Protein AF-A0A5C6MJT1-F1 (afdb_monomer_lite)

Structure (mmCIF, N/CA/C/O backbone):
data_AF-A0A5C6MJT1-F1
#
_entry.id   AF-A0A5C6MJT1-F1
#
loop_
_atom_site.group_PDB
_atom_site.id
_atom_site.type_symbol
_atom_site.label_atom_id
_atom_site.label_alt_id
_atom_site.label_comp_id
_atom_site.label_asym_id
_atom_site.label_entity_id
_atom_site.label_seq_id
_atom_site.pdbx_PDB_ins_code
_atom_site.Cartn_x
_atom_site.Cartn_y
_atom_site.Cartn_z
_atom_site.occupancy
_atom_site.B_iso_or_equiv
_atom_site.auth_seq_id
_atom_site.auth_comp_id
_atom_site.auth_asym_id
_atom_site.auth_atom_id
_atom_site.pdbx_PDB_model_num
ATOM 1 N N . MET A 1 1 ? 55.939 5.645 -6.824 1.00 55.03 1 MET A N 1
ATOM 2 C CA . MET A 1 1 ? 54.557 5.944 -7.265 1.00 55.03 1 MET A CA 1
ATOM 3 C C . MET A 1 1 ? 54.366 5.327 -8.647 1.00 55.03 1 MET A C 1
ATOM 5 O O . MET A 1 1 ? 55.259 5.506 -9.461 1.00 55.03 1 MET A O 1
ATOM 9 N N . ALA A 1 2 ? 53.232 4.645 -8.866 1.00 57.94 2 ALA A N 1
ATOM 10 C CA . ALA A 1 2 ? 52.737 4.011 -10.106 1.00 57.94 2 ALA A CA 1
ATOM 11 C C . ALA A 1 2 ? 53.054 2.513 -10.350 1.00 57.94 2 ALA A C 1
ATOM 13 O O . ALA A 1 2 ? 53.905 2.163 -11.156 1.00 57.94 2 ALA A O 1
ATOM 14 N N . GLU A 1 3 ? 52.246 1.626 -9.754 1.00 50.69 3 GLU A N 1
ATOM 15 C CA . GLU A 1 3 ? 51.946 0.304 -10.341 1.00 50.69 3 GLU A CA 1
ATOM 16 C C . GLU A 1 3 ? 50.439 -0.007 -10.237 1.00 50.69 3 GLU A C 1
ATOM 18 O O . GLU A 1 3 ? 50.005 -1.056 -9.778 1.00 50.69 3 GLU A O 1
ATOM 23 N N . ALA A 1 4 ? 49.601 0.946 -10.647 1.00 53.66 4 ALA A N 1
ATOM 24 C CA . ALA A 1 4 ? 48.167 0.729 -10.818 1.00 53.66 4 ALA A CA 1
ATOM 25 C C . ALA A 1 4 ? 47.883 0.626 -12.321 1.00 53.66 4 ALA A C 1
ATOM 27 O O . ALA A 1 4 ? 47.655 1.631 -12.987 1.00 53.66 4 ALA A O 1
ATOM 28 N N . GLY A 1 5 ? 47.978 -0.584 -12.882 1.00 56.56 5 GLY A N 1
ATOM 29 C CA . GLY A 1 5 ? 47.718 -0.766 -14.314 1.00 56.56 5 GLY A CA 1
ATOM 30 C C . GLY A 1 5 ? 47.995 -2.137 -14.927 1.00 56.56 5 GLY A C 1
ATOM 31 O O . GLY A 1 5 ? 47.636 -2.343 -16.087 1.00 56.56 5 GLY A O 1
ATOM 32 N N . ARG A 1 6 ? 48.580 -3.108 -14.208 1.00 59.00 6 ARG A N 1
ATOM 33 C CA . ARG A 1 6 ? 48.686 -4.469 -14.757 1.00 59.00 6 ARG A CA 1
ATOM 34 C C . ARG A 1 6 ? 47.297 -5.097 -14.822 1.00 59.00 6 ARG A C 1
ATOM 36 O O . ARG A 1 6 ? 46.706 -5.448 -13.805 1.00 59.00 6 ARG A O 1
ATOM 43 N N . ARG A 1 7 ? 46.774 -5.241 -16.039 1.00 59.97 7 ARG A N 1
ATOM 44 C CA . ARG A 1 7 ? 45.566 -6.023 -16.307 1.00 59.97 7 ARG A CA 1
ATOM 45 C C . ARG A 1 7 ? 45.881 -7.482 -15.998 1.00 59.97 7 ARG A C 1
ATOM 47 O O . ARG A 1 7 ? 46.544 -8.150 -16.787 1.00 59.97 7 ARG A O 1
ATOM 54 N N . VAL A 1 8 ? 45.432 -7.952 -14.838 1.00 67.00 8 VAL A N 1
ATOM 55 C CA . VAL A 1 8 ? 45.439 -9.376 -14.501 1.00 67.00 8 VAL A CA 1
ATOM 56 C C . VAL A 1 8 ? 44.626 -10.087 -15.578 1.00 67.00 8 VAL A C 1
ATOM 58 O O . VAL A 1 8 ? 43.450 -9.776 -15.771 1.00 67.00 8 VAL A O 1
ATOM 61 N N . GLN A 1 9 ? 45.264 -10.987 -16.325 1.00 67.31 9 GLN A N 1
ATOM 62 C CA . GLN A 1 9 ? 44.546 -11.831 -17.271 1.00 67.31 9 GLN A CA 1
ATOM 63 C C . GLN A 1 9 ? 43.786 -12.885 -16.459 1.00 67.31 9 GLN A C 1
ATOM 65 O O . GLN A 1 9 ? 44.423 -13.661 -15.744 1.00 67.31 9 GLN A O 1
ATOM 70 N N . PRO A 1 10 ? 42.445 -12.905 -16.502 1.00 69.75 10 PRO A N 1
ATOM 71 C CA . PRO A 1 10 ? 41.689 -13.920 -15.791 1.00 69.75 10 PRO A CA 1
ATOM 72 C C . PRO A 1 10 ? 41.964 -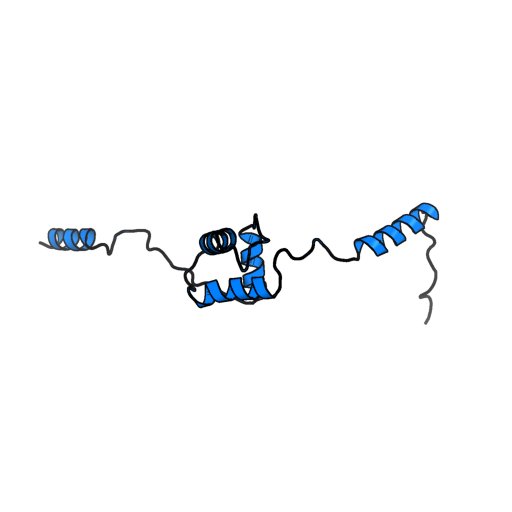15.291 -16.425 1.00 69.75 10 PRO A C 1
ATOM 74 O O . PRO A 1 10 ? 42.052 -15.395 -17.648 1.00 69.75 10 PRO A O 1
ATOM 77 N N . ASN A 1 11 ? 42.060 -16.346 -15.608 1.00 81.00 11 ASN A N 1
ATOM 78 C CA . ASN A 1 11 ? 42.116 -17.736 -16.080 1.00 81.00 11 ASN A CA 1
ATOM 79 C C . ASN A 1 11 ? 40.727 -18.186 -16.570 1.00 81.00 11 ASN A C 1
ATOM 81 O O . ASN A 1 11 ? 40.065 -19.031 -15.972 1.00 81.00 11 ASN A O 1
ATOM 85 N N . VAL A 1 12 ? 40.226 -17.494 -17.590 1.00 79.81 12 VAL A N 1
ATOM 86 C CA . VAL A 1 12 ? 38.865 -17.600 -18.100 1.00 79.81 12 VAL A CA 1
ATOM 87 C C . VAL A 1 12 ? 38.914 -17.380 -19.611 1.00 79.81 12 VAL A C 1
ATOM 89 O O . VAL A 1 12 ? 39.543 -16.438 -20.094 1.00 79.81 12 VAL A O 1
ATOM 92 N N . GLY A 1 13 ? 38.243 -18.245 -20.373 1.00 84.81 13 GLY A N 1
ATOM 93 C CA . GLY A 1 13 ? 38.218 -18.164 -21.834 1.00 84.81 13 GLY A CA 1
ATOM 94 C C . GLY A 1 13 ? 37.619 -16.851 -22.349 1.00 84.81 13 GLY A C 1
ATOM 95 O O . GLY A 1 13 ? 36.690 -16.293 -21.763 1.00 84.81 13 GLY A O 1
ATOM 96 N N . ARG A 1 14 ? 38.118 -16.362 -23.491 1.00 79.31 14 ARG A N 1
ATOM 97 C CA . ARG A 1 14 ? 37.688 -15.090 -24.107 1.00 79.31 14 ARG A CA 1
ATOM 98 C C . ARG A 1 14 ? 36.176 -15.023 -24.369 1.00 79.31 14 ARG A C 1
ATOM 100 O O . ARG A 1 14 ? 35.574 -13.962 -24.220 1.00 79.31 14 ARG A O 1
ATOM 107 N N . THR A 1 15 ? 35.560 -16.147 -24.727 1.00 84.44 15 THR A N 1
ATOM 108 C CA . THR A 1 15 ? 34.107 -16.283 -24.930 1.00 84.44 15 THR A CA 1
ATOM 109 C C . THR A 1 15 ? 33.336 -16.116 -23.623 1.00 84.44 15 THR A C 1
ATOM 111 O O . THR A 1 15 ? 32.372 -15.355 -23.570 1.00 84.44 15 THR A O 1
ATOM 114 N N . THR A 1 16 ? 33.811 -16.737 -22.545 1.00 85.38 16 THR A N 1
ATOM 115 C CA . THR A 1 16 ? 33.250 -16.607 -21.196 1.00 85.38 16 THR A CA 1
ATOM 116 C C . THR A 1 16 ? 33.373 -15.177 -20.677 1.00 85.38 16 THR A C 1
ATOM 118 O O . THR A 1 16 ? 32.399 -14.624 -20.174 1.00 85.38 16 THR A O 1
ATOM 121 N N . VAL A 1 17 ? 34.524 -14.526 -20.879 1.00 85.12 17 VAL A N 1
ATOM 122 C CA . VAL A 1 17 ? 34.709 -13.103 -20.543 1.00 85.12 1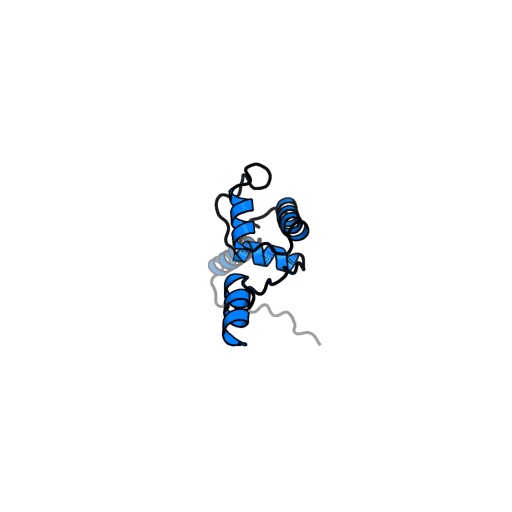7 VAL A CA 1
ATOM 123 C C . VAL A 1 17 ? 33.718 -12.224 -21.314 1.00 85.12 17 VAL A C 1
ATOM 125 O O . VAL A 1 17 ? 33.080 -11.353 -20.725 1.00 85.12 17 VAL A O 1
ATOM 128 N N . SER A 1 18 ? 33.536 -12.474 -22.616 1.00 83.38 18 SER A N 1
ATOM 129 C CA . SER A 1 18 ? 32.560 -11.750 -23.442 1.00 83.38 18 SER A CA 1
ATOM 130 C C . SER A 1 18 ? 31.130 -11.936 -22.932 1.00 83.38 18 SER A C 1
ATOM 132 O O . SER A 1 18 ? 30.388 -10.960 -22.825 1.00 83.38 18 SER A O 1
ATOM 134 N N . SER A 1 19 ? 30.759 -13.166 -22.563 1.00 84.88 19 SER A N 1
ATOM 135 C CA . SER A 1 19 ? 29.443 -13.472 -22.002 1.00 84.88 19 SER A CA 1
ATOM 136 C C . SER A 1 19 ? 29.222 -12.755 -20.672 1.00 84.88 19 SER A C 1
ATOM 138 O O . SER A 1 19 ? 28.194 -12.113 -20.504 1.00 84.88 19 SER A O 1
ATOM 140 N N . ILE A 1 20 ? 30.196 -12.779 -19.756 1.00 85.31 20 ILE A N 1
ATOM 141 C CA . ILE A 1 20 ? 30.111 -12.081 -18.462 1.00 85.31 20 ILE A CA 1
ATOM 142 C C . ILE A 1 20 ? 29.937 -10.575 -18.667 1.00 85.31 20 ILE A C 1
ATOM 144 O O . ILE A 1 20 ? 29.071 -9.970 -18.045 1.00 85.31 20 ILE A O 1
ATOM 148 N N . ILE A 1 21 ? 30.714 -9.958 -19.563 1.00 83.06 21 ILE A N 1
ATOM 149 C CA . ILE A 1 21 ? 30.601 -8.521 -19.854 1.00 83.06 21 ILE A CA 1
ATOM 150 C C . ILE A 1 21 ? 29.238 -8.196 -20.473 1.00 83.06 21 ILE A C 1
ATOM 152 O O . ILE A 1 21 ? 28.636 -7.172 -20.145 1.00 83.06 21 ILE A O 1
ATOM 156 N N . GLN A 1 22 ? 28.743 -9.046 -21.371 1.00 80.81 22 GLN A N 1
ATOM 157 C CA . GLN A 1 22 ? 27.449 -8.856 -22.015 1.00 80.81 22 GLN A CA 1
ATOM 158 C C . GLN A 1 22 ? 26.300 -9.002 -21.015 1.00 80.81 22 GLN A C 1
ATOM 160 O O . GLN A 1 22 ? 25.412 -8.152 -20.997 1.00 80.81 22 GLN A O 1
ATOM 165 N N . THR A 1 23 ? 26.349 -10.021 -20.159 1.00 81.06 23 THR A N 1
ATOM 166 C CA . THR A 1 23 ? 25.412 -10.234 -19.055 1.00 81.06 23 THR A CA 1
ATOM 167 C C . THR A 1 23 ? 25.469 -9.069 -18.079 1.00 81.06 23 THR A C 1
ATOM 169 O O . THR A 1 23 ? 24.450 -8.441 -17.854 1.00 81.06 23 THR A O 1
ATOM 172 N N . PHE A 1 24 ? 26.650 -8.647 -17.626 1.00 81.12 24 PHE A N 1
ATOM 173 C CA . PHE A 1 24 ? 26.816 -7.480 -16.757 1.00 81.12 24 PHE A CA 1
ATOM 174 C C . PHE A 1 24 ? 26.227 -6.207 -17.387 1.00 81.12 24 PHE A C 1
ATOM 176 O O . PHE A 1 24 ? 25.489 -5.470 -16.744 1.00 81.12 24 PHE A O 1
ATOM 183 N N . ARG A 1 25 ? 26.469 -5.941 -18.675 1.00 75.00 25 ARG A N 1
ATOM 184 C CA . ARG A 1 25 ? 25.875 -4.780 -19.371 1.00 75.00 25 ARG A CA 1
ATOM 185 C C . ARG A 1 25 ? 24.355 -4.878 -19.537 1.00 75.00 25 ARG A C 1
ATOM 187 O O . ARG A 1 25 ? 23.699 -3.842 -19.643 1.00 75.00 25 ARG A O 1
ATOM 194 N N . ARG A 1 26 ? 23.805 -6.092 -19.614 1.00 71.00 26 ARG A N 1
ATOM 195 C CA . ARG A 1 26 ? 22.363 -6.352 -19.751 1.00 71.00 26 ARG A CA 1
ATOM 196 C C . ARG A 1 26 ? 21.646 -6.318 -18.403 1.00 71.00 26 ARG A C 1
ATOM 198 O O . ARG A 1 26 ? 20.604 -5.687 -18.306 1.00 71.00 26 ARG A O 1
ATOM 205 N N . GLU A 1 27 ? 22.218 -6.948 -17.386 1.00 63.22 27 GLU A N 1
ATOM 206 C CA . GLU A 1 27 ? 21.648 -7.124 -16.048 1.00 63.22 27 GLU A CA 1
ATOM 207 C C . GLU A 1 27 ? 21.849 -5.903 -15.148 1.00 63.22 27 GLU A C 1
ATOM 209 O O . GLU A 1 27 ? 21.015 -5.644 -14.287 1.00 63.22 27 GLU A O 1
ATOM 214 N N . ASN A 1 28 ? 22.859 -5.060 -15.399 1.00 58.56 28 ASN A N 1
ATOM 215 C CA . ASN A 1 28 ? 22.956 -3.752 -14.733 1.00 58.56 28 ASN A CA 1
ATOM 216 C C . ASN A 1 28 ? 21.930 -2.727 -15.237 1.00 58.56 28 ASN A C 1
ATOM 218 O O . ASN A 1 28 ? 21.982 -1.555 -14.864 1.00 58.56 28 ASN A O 1
ATOM 222 N N . ARG A 1 29 ? 20.972 -3.139 -16.071 1.00 59.34 29 ARG A N 1
ATOM 223 C CA . ARG A 1 29 ? 19.819 -2.319 -16.448 1.00 59.34 29 ARG A CA 1
ATOM 224 C C . ARG A 1 29 ? 18.672 -2.508 -15.460 1.00 59.34 29 ARG A C 1
ATOM 226 O O . ARG A 1 29 ? 17.580 -2.857 -15.872 1.00 59.34 29 ARG A O 1
ATOM 233 N N . GLY A 1 30 ? 18.926 -2.221 -14.183 1.00 58.69 30 GLY A N 1
ATOM 234 C CA . GLY A 1 30 ? 17.893 -2.056 -13.157 1.00 58.69 30 GLY A CA 1
ATOM 235 C C . GLY A 1 30 ? 17.090 -3.319 -12.814 1.00 58.69 30 GLY A C 1
ATOM 236 O O . GLY A 1 30 ? 16.828 -4.187 -13.636 1.00 58.69 30 GLY A O 1
ATOM 237 N N . GLY A 1 31 ? 16.687 -3.435 -11.548 1.00 67.25 31 GLY A N 1
ATOM 238 C CA . GLY A 1 31 ? 15.840 -4.539 -11.094 1.00 67.25 31 GLY A CA 1
ATOM 239 C C . GLY A 1 31 ? 14.432 -4.521 -11.705 1.00 67.25 3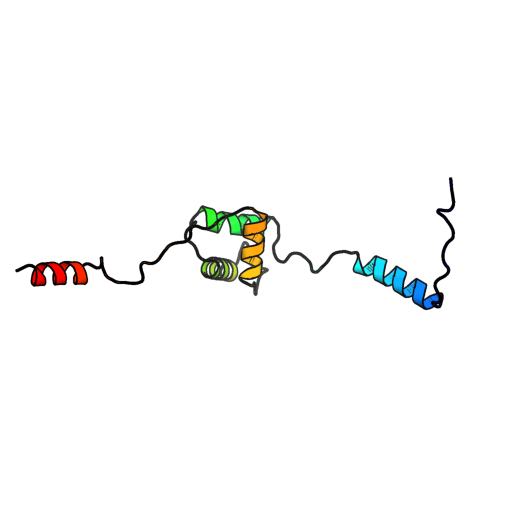1 GLY A C 1
ATOM 240 O O . GLY A 1 31 ? 14.095 -3.687 -12.546 1.00 67.25 31 GLY A O 1
ATOM 241 N N . ARG A 1 32 ? 13.577 -5.436 -11.224 1.00 67.75 32 ARG A N 1
ATOM 242 C CA . ARG A 1 32 ? 12.146 -5.496 -11.570 1.00 67.75 32 ARG A CA 1
ATOM 243 C C . ARG A 1 32 ? 11.521 -4.093 -11.498 1.00 67.75 32 ARG A C 1
ATOM 245 O O . ARG A 1 32 ? 11.701 -3.392 -10.501 1.00 67.75 32 ARG A O 1
ATOM 252 N N . GLY A 1 33 ? 10.817 -3.700 -12.562 1.00 71.94 33 GLY A N 1
ATOM 253 C CA . GLY A 1 33 ? 10.187 -2.384 -12.689 1.00 71.94 33 GLY A CA 1
ATOM 254 C C . GLY A 1 33 ? 9.260 -2.047 -11.516 1.00 71.94 33 GLY A C 1
ATOM 255 O O . GLY A 1 33 ? 8.762 -2.936 -10.820 1.00 71.94 33 GLY A O 1
ATOM 256 N N . ARG A 1 34 ? 9.047 -0.747 -11.282 1.00 82.75 34 ARG A N 1
ATOM 257 C CA . ARG A 1 34 ? 8.157 -0.261 -10.216 1.00 82.75 34 ARG A CA 1
ATOM 258 C C . ARG A 1 34 ? 6.730 -0.753 -10.471 1.00 82.75 34 ARG A C 1
ATOM 260 O O . ARG A 1 34 ? 6.258 -0.671 -11.598 1.00 82.75 34 ARG A O 1
ATOM 267 N N . ILE A 1 35 ? 6.066 -1.246 -9.423 1.00 90.19 35 ILE A N 1
ATOM 268 C CA . ILE A 1 35 ? 4.659 -1.678 -9.490 1.00 90.19 35 ILE A CA 1
ATOM 269 C C . ILE A 1 35 ? 3.741 -0.462 -9.627 1.00 90.19 35 ILE A C 1
ATOM 271 O O . ILE A 1 35 ? 2.836 -0.472 -10.450 1.00 90.19 35 ILE A O 1
ATOM 275 N N . PHE A 1 36 ? 4.011 0.588 -8.850 1.00 93.88 36 PHE A N 1
ATOM 276 C CA . PHE A 1 36 ? 3.250 1.828 -8.877 1.00 93.88 36 PHE A CA 1
ATOM 277 C C . PHE A 1 36 ? 3.959 2.905 -9.690 1.00 93.88 36 PHE A C 1
ATOM 279 O O . PHE A 1 36 ? 5.185 3.071 -9.614 1.00 93.88 36 PHE A O 1
ATOM 286 N N . THR A 1 37 ? 3.171 3.670 -10.438 1.00 94.31 37 THR A N 1
ATOM 287 C CA . THR A 1 37 ? 3.619 4.940 -11.012 1.00 94.31 37 THR A CA 1
ATOM 288 C C . THR A 1 37 ? 3.788 5.990 -9.903 1.00 94.31 37 THR A C 1
ATOM 290 O O . THR A 1 37 ? 3.200 5.855 -8.829 1.00 94.31 37 THR A O 1
ATOM 293 N N . PRO A 1 38 ? 4.570 7.064 -10.117 1.00 93.75 38 PRO A N 1
ATOM 294 C CA . PRO A 1 38 ? 4.660 8.159 -9.147 1.00 93.75 38 PRO A CA 1
ATOM 295 C C . PRO A 1 38 ? 3.295 8.760 -8.779 1.00 93.75 38 PRO A C 1
ATOM 297 O O . PRO A 1 38 ? 3.066 9.098 -7.623 1.00 93.75 38 PRO A O 1
ATOM 300 N N . GLN A 1 39 ? 2.377 8.848 -9.743 1.00 95.19 39 GLN A N 1
ATOM 301 C CA . GLN A 1 39 ? 1.013 9.332 -9.537 1.00 95.19 39 GLN A CA 1
ATOM 302 C C . GLN A 1 39 ? 0.229 8.400 -8.603 1.00 95.19 39 GLN A C 1
ATOM 304 O O . GLN A 1 39 ? -0.412 8.862 -7.665 1.00 95.19 39 GLN A O 1
ATOM 309 N N . GLN A 1 40 ? 0.350 7.088 -8.808 1.00 96.50 40 GLN A N 1
ATOM 310 C CA . GLN A 1 40 ? -0.253 6.076 -7.940 1.00 96.50 40 GLN A CA 1
ATOM 311 C C . GLN A 1 40 ? 0.344 6.088 -6.532 1.00 96.50 40 GLN A C 1
ATOM 313 O O . GLN A 1 40 ? -0.392 5.967 -5.559 1.00 96.50 40 GLN A O 1
ATOM 318 N N . GLU A 1 41 ? 1.660 6.283 -6.395 1.00 96.12 41 GLU A N 1
ATOM 319 C CA . GLU A 1 41 ? 2.287 6.449 -5.077 1.00 96.12 41 GLU A CA 1
ATOM 320 C C . GLU A 1 41 ? 1.698 7.656 -4.324 1.00 96.12 41 GLU A C 1
ATOM 322 O O . GLU A 1 41 ? 1.428 7.556 -3.129 1.00 96.12 41 GLU A O 1
ATOM 327 N N . MET A 1 42 ? 1.444 8.771 -5.018 1.00 96.25 42 MET A N 1
ATOM 328 C CA . MET A 1 42 ? 0.797 9.945 -4.420 1.00 96.25 42 MET A CA 1
ATOM 329 C C . MET A 1 42 ? -0.664 9.685 -4.047 1.00 96.25 42 MET A C 1
ATOM 331 O O . MET A 1 42 ? -1.090 10.093 -2.970 1.00 96.25 42 MET A O 1
ATOM 335 N N . ALA A 1 43 ? -1.418 8.966 -4.882 1.00 96.75 43 ALA A N 1
ATOM 336 C CA . ALA A 1 43 ? -2.789 8.570 -4.560 1.00 96.75 43 ALA A CA 1
ATOM 337 C C . ALA A 1 43 ? -2.844 7.692 -3.295 1.00 96.75 43 ALA A C 1
ATOM 339 O O . ALA A 1 43 ? -3.683 7.914 -2.426 1.00 96.75 43 ALA A O 1
ATOM 340 N N . ILE A 1 44 ? -1.888 6.771 -3.125 1.00 95.94 44 ILE A N 1
ATOM 341 C CA . ILE A 1 44 ? -1.741 5.979 -1.891 1.00 95.94 44 ILE A CA 1
ATOM 342 C C . ILE A 1 44 ? -1.489 6.884 -0.678 1.00 95.94 44 ILE A C 1
ATOM 344 O O . ILE A 1 44 ? -2.072 6.666 0.384 1.00 95.94 44 ILE A O 1
ATOM 348 N N . CYS A 1 45 ? -0.643 7.908 -0.815 1.00 95.31 45 CYS A N 1
ATOM 349 C CA . CYS A 1 45 ? -0.420 8.876 0.258 1.00 95.31 45 CYS A CA 1
ATOM 350 C C . CYS A 1 45 ? -1.691 9.665 0.594 1.00 95.31 45 CYS A C 1
ATOM 352 O O . CYS A 1 45 ? -1.975 9.849 1.775 1.00 95.31 45 CYS A O 1
ATOM 354 N N . ASN A 1 46 ? -2.466 10.085 -0.410 1.00 96.25 46 ASN A N 1
ATOM 355 C CA . ASN A 1 46 ? -3.711 10.828 -0.201 1.00 96.25 46 ASN A CA 1
ATOM 356 C C . ASN A 1 46 ? -4.726 10.019 0.613 1.00 96.25 46 ASN A C 1
ATOM 358 O O . ASN A 1 46 ? -5.275 10.552 1.571 1.00 96.25 46 ASN A O 1
ATOM 362 N N . ILE A 1 47 ? -4.872 8.718 0.334 1.00 95.25 47 ILE A N 1
ATOM 363 C CA . ILE A 1 47 ? -5.729 7.814 1.123 1.00 95.25 47 ILE A CA 1
ATOM 364 C C . ILE A 1 47 ? -5.349 7.854 2.617 1.00 95.25 47 ILE A C 1
ATOM 366 O O . ILE A 1 47 ? -6.213 7.921 3.492 1.00 95.25 47 ILE A O 1
ATOM 370 N N . VAL A 1 48 ? -4.047 7.849 2.928 1.00 93.69 48 VAL A N 1
ATOM 371 C CA . VAL A 1 48 ? -3.555 7.924 4.316 1.00 93.69 48 VAL A CA 1
ATOM 372 C C . VAL A 1 48 ? -3.733 9.320 4.915 1.00 93.69 48 VAL A C 1
ATOM 374 O O . VAL A 1 48 ? -3.988 9.443 6.110 1.00 93.69 48 VAL A O 1
ATOM 377 N N . VAL A 1 49 ? -3.600 10.384 4.123 1.00 93.44 49 VAL A N 1
ATOM 378 C CA . VAL A 1 49 ? -3.834 11.758 4.595 1.00 93.44 49 VAL A CA 1
ATOM 379 C C . VAL A 1 49 ? -5.308 11.970 4.948 1.00 93.44 49 VAL A C 1
ATOM 381 O O . VAL A 1 49 ? -5.599 12.538 6.000 1.00 93.44 49 VAL A O 1
ATOM 384 N N . GLU A 1 50 ? -6.224 11.479 4.113 1.00 93.88 50 GLU A N 1
ATOM 385 C CA . GLU A 1 50 ? -7.674 11.569 4.321 1.00 93.88 50 GLU A CA 1
ATOM 386 C C . GLU A 1 50 ? -8.125 10.780 5.553 1.00 93.88 50 GLU A C 1
ATOM 388 O O . GLU A 1 50 ? -8.923 11.270 6.354 1.00 93.88 50 GLU A O 1
ATOM 393 N N . ASN A 1 51 ? -7.574 9.579 5.749 1.00 91.88 51 ASN A N 1
ATOM 394 C CA . ASN A 1 51 ? -7.842 8.760 6.922 1.00 91.88 51 ASN A CA 1
ATOM 395 C C . ASN A 1 51 ? -6.555 8.134 7.471 1.00 91.88 51 ASN A C 1
ATOM 397 O O . ASN A 1 51 ? -6.224 6.987 7.191 1.00 91.88 51 ASN A O 1
ATOM 401 N N . ASN A 1 52 ? -5.860 8.854 8.349 1.00 88.56 52 ASN A N 1
ATOM 402 C CA . ASN A 1 52 ? -4.586 8.390 8.915 1.00 88.56 52 ASN A CA 1
ATOM 403 C C . ASN A 1 52 ? -4.707 7.170 9.857 1.00 88.56 52 ASN A C 1
ATOM 405 O O . ASN A 1 52 ? -3.700 6.624 10.308 1.00 88.56 52 ASN A O 1
ATOM 409 N N . ALA A 1 53 ? -5.933 6.775 10.201 1.00 90.44 53 ALA A N 1
ATOM 410 C CA . ALA A 1 53 ? -6.246 5.582 10.982 1.00 90.44 53 ALA A CA 1
ATOM 411 C C . ALA A 1 53 ? -6.431 4.321 10.115 1.00 90.44 53 ALA A C 1
ATOM 413 O O . ALA A 1 53 ? -6.581 3.231 10.668 1.00 90.44 53 ALA A O 1
ATOM 414 N N . ILE A 1 54 ? -6.423 4.462 8.786 1.00 92.81 54 ILE A N 1
ATOM 415 C CA . ILE A 1 54 ? -6.594 3.353 7.849 1.00 92.81 54 ILE A CA 1
ATOM 416 C C . ILE A 1 54 ? -5.467 2.320 7.985 1.00 92.81 54 ILE A C 1
ATOM 418 O O . ILE A 1 54 ? -4.295 2.644 8.196 1.00 92.81 54 ILE A O 1
ATOM 422 N N . THR A 1 55 ? -5.817 1.048 7.841 1.00 93.50 55 THR A N 1
ATOM 423 C CA . THR A 1 55 ? -4.868 -0.065 7.857 1.00 93.50 55 THR A CA 1
ATOM 424 C C . THR A 1 55 ? -4.320 -0.357 6.460 1.00 93.50 55 THR A C 1
ATOM 426 O O . THR A 1 55 ? -4.968 -0.120 5.443 1.00 93.50 55 THR A O 1
ATOM 429 N N . LEU A 1 56 ? -3.142 -0.989 6.379 1.00 94.88 56 LEU A N 1
ATOM 430 C CA . LEU A 1 56 ? -2.567 -1.404 5.089 1.00 94.88 56 LEU A CA 1
ATOM 431 C C . LEU A 1 56 ? -3.471 -2.359 4.292 1.00 94.88 56 LEU A C 1
ATOM 433 O O . LEU A 1 56 ? -3.397 -2.391 3.066 1.00 94.88 56 LEU A O 1
ATOM 437 N N . ARG A 1 57 ? -4.298 -3.157 4.978 1.00 95.38 57 ARG A N 1
ATOM 438 C CA . ARG A 1 57 ? -5.241 -4.085 4.340 1.00 95.38 57 ARG A CA 1
ATOM 439 C C . ARG A 1 57 ? -6.425 -3.343 3.725 1.00 95.38 57 ARG A C 1
ATOM 441 O O . ARG A 1 57 ? -6.878 -3.708 2.644 1.00 95.38 57 ARG A O 1
ATOM 448 N N . GLU A 1 58 ? -6.907 -2.302 4.391 1.00 95.62 58 GLU A N 1
ATOM 449 C CA . GLU A 1 58 ? -7.942 -1.431 3.836 1.00 95.62 58 GLU A CA 1
ATOM 450 C C . GLU A 1 58 ? -7.394 -0.657 2.639 1.00 95.62 58 GLU A C 1
ATOM 452 O O . GLU A 1 58 ? -8.008 -0.721 1.584 1.00 95.62 58 GLU A O 1
ATOM 457 N N . ILE A 1 59 ? -6.188 -0.078 2.732 1.00 96.12 59 ILE A N 1
ATOM 458 C CA . ILE A 1 59 ? -5.523 0.560 1.578 1.00 96.12 59 ILE A CA 1
ATOM 459 C C . ILE A 1 59 ? -5.408 -0.424 0.404 1.00 96.12 59 ILE A C 1
ATOM 461 O O . ILE A 1 59 ? -5.723 -0.076 -0.730 1.00 96.12 59 ILE A O 1
ATOM 465 N N . GLN A 1 60 ? -4.981 -1.666 0.660 1.00 97.19 60 GLN A N 1
ATOM 466 C CA . GLN A 1 60 ? -4.914 -2.708 -0.369 1.00 97.19 60 GLN A CA 1
ATOM 467 C C . GLN A 1 60 ? -6.280 -2.948 -1.020 1.00 97.19 60 GLN A C 1
ATOM 469 O O . GLN A 1 60 ? -6.362 -3.071 -2.237 1.00 97.19 60 GLN A O 1
ATOM 474 N N . THR A 1 61 ? -7.341 -3.006 -0.219 1.00 97.38 61 THR A N 1
ATOM 475 C CA . THR A 1 61 ? -8.706 -3.216 -0.711 1.00 97.38 61 THR A CA 1
ATOM 476 C C . THR A 1 61 ? -9.169 -2.031 -1.557 1.00 97.38 61 THR A C 1
ATOM 478 O O . THR A 1 61 ? -9.657 -2.248 -2.660 1.00 97.38 61 THR A O 1
ATOM 481 N N . THR A 1 62 ? -8.934 -0.797 -1.100 1.00 96.50 62 THR A N 1
ATOM 482 C CA . THR A 1 62 ? -9.234 0.431 -1.850 1.00 96.50 62 THR A CA 1
ATOM 483 C C . THR A 1 62 ? -8.521 0.447 -3.201 1.00 96.50 62 THR A C 1
ATOM 485 O O . THR A 1 62 ? -9.161 0.693 -4.215 1.00 96.50 62 THR A O 1
ATOM 488 N N . ILE A 1 63 ? -7.227 0.108 -3.240 1.00 96.19 63 ILE A N 1
ATOM 489 C CA . ILE A 1 63 ? -6.447 0.031 -4.488 1.00 96.19 63 ILE A CA 1
ATOM 490 C C . ILE A 1 63 ? -7.043 -0.998 -5.454 1.00 96.19 63 ILE A C 1
ATOM 492 O O . ILE A 1 63 ? -7.147 -0.726 -6.641 1.00 96.19 63 ILE A O 1
ATOM 496 N N . LEU A 1 64 ? 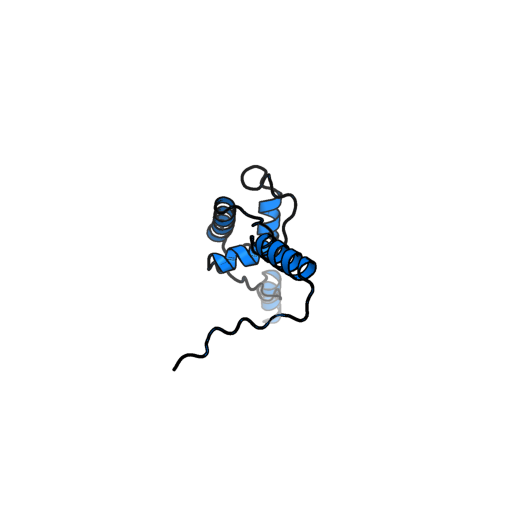-7.421 -2.183 -4.964 1.00 96.06 64 LEU A N 1
ATOM 497 C CA . LEU A 1 64 ? -7.950 -3.258 -5.813 1.00 96.06 64 LEU A CA 1
ATOM 498 C C . LEU A 1 64 ? -9.393 -3.011 -6.282 1.00 96.06 64 LEU A C 1
ATOM 500 O O . LEU A 1 64 ? -9.838 -3.656 -7.228 1.00 96.06 64 LEU A O 1
ATOM 504 N N . GLN A 1 65 ? -10.131 -2.124 -5.613 1.00 96.00 65 GLN A N 1
ATOM 505 C CA . GLN A 1 65 ? -11.496 -1.738 -5.982 1.00 96.00 65 GLN A CA 1
ATOM 506 C C . GLN A 1 65 ? -11.547 -0.488 -6.874 1.00 96.00 65 GLN A C 1
ATOM 508 O O . GLN A 1 65 ? -12.572 -0.237 -7.509 1.00 96.00 65 GLN A O 1
ATOM 513 N N . ASP A 1 66 ? -10.466 0.291 -6.932 1.00 95.75 66 ASP A N 1
ATOM 514 C CA . ASP A 1 66 ? -10.356 1.489 -7.761 1.00 95.75 66 ASP A CA 1
ATOM 515 C C . ASP A 1 66 ? -10.062 1.117 -9.224 1.00 95.75 66 ASP A C 1
ATOM 517 O O . ASP A 1 66 ? -8.949 0.740 -9.600 1.00 95.75 66 ASP A O 1
ATOM 521 N N . ASN A 1 67 ? -11.093 1.256 -10.058 1.00 92.50 67 ASN A N 1
ATOM 522 C CA . ASN A 1 67 ? -11.047 0.957 -11.489 1.00 92.50 67 ASN A CA 1
ATOM 523 C C . ASN A 1 67 ? -10.561 2.131 -12.356 1.00 92.50 67 ASN A C 1
ATOM 525 O O . ASN A 1 67 ? -10.621 2.025 -13.580 1.00 92.50 67 ASN A O 1
ATOM 529 N N . ASP A 1 68 ? -10.111 3.235 -11.759 1.00 94.31 68 ASP A N 1
ATOM 530 C CA . ASP A 1 68 ? -9.643 4.422 -12.477 1.00 94.31 68 ASP A CA 1
ATOM 531 C C . ASP A 1 68 ? -8.133 4.610 -12.266 1.00 94.31 68 ASP A C 1
ATOM 533 O O . ASP A 1 68 ? -7.320 4.273 -13.133 1.00 94.31 68 ASP A O 1
ATOM 537 N N . THR A 1 69 ? -7.717 5.018 -11.063 1.00 94.62 69 THR A N 1
ATOM 538 C CA . THR A 1 69 ? -6.304 5.338 -10.781 1.00 94.62 69 THR A CA 1
ATOM 539 C C . THR A 1 69 ? -5.423 4.088 -10.746 1.00 94.62 69 THR A C 1
ATOM 541 O O . THR A 1 69 ? -4.240 4.139 -11.104 1.00 94.62 69 THR A O 1
ATOM 544 N N . PHE A 1 70 ? -5.985 2.952 -10.325 1.00 96.25 70 PHE A N 1
ATOM 545 C CA . PHE A 1 70 ? -5.269 1.687 -10.134 1.00 96.25 70 PHE A CA 1
ATOM 546 C C . PHE A 1 70 ? -5.739 0.573 -11.078 1.00 96.25 70 PHE A C 1
ATOM 548 O O . PHE A 1 70 ? -5.420 -0.592 -10.850 1.00 96.25 70 PHE A O 1
ATOM 555 N N . ALA A 1 71 ? -6.395 0.915 -12.193 1.00 93.44 71 ALA A N 1
ATOM 556 C CA . ALA A 1 71 ? -6.943 -0.047 -13.157 1.00 93.44 71 ALA A CA 1
ATOM 557 C C . ALA A 1 71 ? -5.926 -1.093 -13.671 1.00 93.44 71 ALA A C 1
ATOM 559 O O . ALA A 1 71 ? -6.281 -2.218 -14.019 1.00 93.44 71 ALA A O 1
ATOM 560 N N . ASN A 1 72 ? -4.635 -0.745 -13.718 1.00 92.81 72 ASN A N 1
ATOM 561 C CA . ASN A 1 72 ? -3.554 -1.638 -14.145 1.00 92.81 72 ASN A CA 1
ATOM 562 C C . ASN A 1 72 ? -3.013 -2.559 -13.030 1.00 92.81 72 ASN A C 1
ATOM 564 O O . ASN A 1 72 ? -2.076 -3.323 -13.278 1.00 92.81 72 ASN A O 1
ATOM 568 N N . ILE A 1 73 ? -3.552 -2.487 -11.810 1.00 92.75 73 ILE A N 1
ATOM 569 C CA . ILE A 1 73 ? -3.095 -3.239 -10.637 1.00 92.75 73 ILE A CA 1
ATOM 570 C C . ILE A 1 73 ? -4.124 -4.314 -10.277 1.00 92.75 73 ILE A C 1
ATOM 572 O O . ILE A 1 73 ? -5.079 -4.076 -9.552 1.00 92.75 73 ILE A O 1
ATOM 576 N N . GLN A 1 74 ? -3.889 -5.544 -10.736 1.00 92.06 74 GLN A N 1
ATOM 577 C CA . GLN A 1 74 ? -4.763 -6.684 -10.414 1.00 92.06 74 GLN A CA 1
ATOM 578 C C . GLN A 1 74 ? -4.460 -7.309 -9.048 1.00 92.06 74 GLN A C 1
ATOM 580 O O . GLN A 1 74 ? -5.330 -7.874 -8.394 1.00 92.06 74 GLN A O 1
ATOM 585 N N . THR A 1 75 ? -3.197 -7.250 -8.625 1.00 93.31 75 THR A N 1
ATOM 586 C CA . THR A 1 75 ? -2.739 -7.796 -7.346 1.00 93.31 75 THR A CA 1
ATOM 587 C C . THR A 1 75 ? -1.628 -6.921 -6.800 1.00 93.31 75 THR A C 1
ATOM 589 O O . THR A 1 75 ? -0.724 -6.531 -7.541 1.00 93.31 75 THR A O 1
ATOM 592 N N . VAL A 1 76 ? -1.631 -6.684 -5.494 1.00 94.62 76 VAL A N 1
ATOM 593 C CA . VAL A 1 76 ? -0.529 -6.003 -4.815 1.00 94.62 76 VAL A CA 1
ATOM 594 C C . VAL A 1 76 ? -0.346 -6.566 -3.416 1.00 94.62 76 VAL A C 1
ATOM 596 O O . VAL A 1 76 ? -1.318 -6.930 -2.762 1.00 94.62 76 VAL A O 1
ATOM 599 N N . SER A 1 77 ? 0.898 -6.657 -2.946 1.00 95.56 77 SER A N 1
ATOM 600 C CA . SER A 1 77 ? 1.189 -7.078 -1.576 1.00 95.56 77 SER A CA 1
ATOM 601 C C . SER A 1 77 ? 1.118 -5.903 -0.599 1.00 95.56 77 SER A C 1
ATOM 603 O O . SER A 1 77 ? 1.543 -4.789 -0.908 1.00 95.56 77 SER A O 1
ATOM 605 N N . ILE A 1 78 ? 0.704 -6.188 0.637 1.00 96.25 78 ILE A N 1
ATOM 606 C CA . ILE A 1 78 ? 0.755 -5.241 1.765 1.00 96.25 78 ILE A CA 1
ATOM 607 C C . ILE A 1 78 ? 2.161 -4.641 1.938 1.00 96.25 78 ILE A C 1
ATOM 609 O O . ILE A 1 78 ? 2.308 -3.444 2.162 1.00 96.25 78 ILE A O 1
ATOM 613 N N . SER A 1 79 ? 3.210 -5.452 1.770 1.00 95.62 79 SER A N 1
ATOM 614 C CA . SER A 1 79 ? 4.603 -5.000 1.863 1.00 95.62 79 SER A CA 1
ATOM 615 C C . SER A 1 79 ? 4.999 -3.996 0.777 1.00 95.62 79 SER A C 1
ATOM 617 O O . SER A 1 79 ? 5.860 -3.149 1.011 1.00 95.62 79 SER A O 1
ATOM 619 N N . THR A 1 80 ? 4.381 -4.063 -0.406 1.00 95.44 80 THR A N 1
ATOM 620 C CA . THR A 1 80 ? 4.622 -3.084 -1.474 1.00 95.44 80 THR A CA 1
ATOM 621 C C . THR A 1 80 ? 4.039 -1.729 -1.086 1.00 95.44 80 THR A C 1
ATOM 623 O O . THR A 1 80 ? 4.723 -0.718 -1.221 1.00 95.44 80 THR A O 1
ATOM 626 N N . ILE A 1 81 ? 2.824 -1.719 -0.532 1.00 95.50 81 ILE A N 1
ATOM 627 C CA . ILE A 1 81 ? 2.162 -0.508 -0.027 1.00 95.50 81 ILE A CA 1
ATOM 628 C C . ILE A 1 81 ? 2.973 0.091 1.131 1.00 95.50 81 ILE A C 1
ATOM 630 O O . ILE A 1 81 ? 3.317 1.269 1.094 1.00 95.50 81 ILE A O 1
ATOM 634 N N . ASP A 1 82 ? 3.374 -0.728 2.109 1.00 95.44 82 ASP A N 1
ATOM 635 C CA . ASP A 1 82 ? 4.223 -0.298 3.232 1.00 95.44 82 ASP A CA 1
ATOM 636 C C . ASP A 1 82 ? 5.538 0.340 2.751 1.00 95.44 82 ASP A C 1
ATOM 638 O O . ASP A 1 82 ? 5.963 1.385 3.249 1.00 95.44 82 ASP A O 1
ATOM 642 N N . ARG A 1 83 ? 6.170 -0.239 1.722 1.00 94.69 83 ARG A N 1
ATOM 643 C CA . ARG A 1 83 ? 7.393 0.316 1.133 1.00 94.69 83 ARG A CA 1
ATOM 644 C C . ARG A 1 83 ? 7.163 1.674 0.465 1.00 94.69 83 ARG A C 1
ATOM 646 O O . ARG A 1 83 ? 8.040 2.531 0.575 1.00 94.69 83 ARG A O 1
ATOM 653 N N . VAL A 1 84 ? 6.028 1.878 -0.209 1.00 95.38 84 VAL A N 1
ATOM 654 C CA . VAL A 1 84 ? 5.656 3.185 -0.784 1.00 95.38 84 VAL A CA 1
ATOM 655 C C . VAL A 1 84 ? 5.508 4.223 0.323 1.00 95.38 84 VAL A C 1
ATOM 657 O O . VAL A 1 84 ? 6.146 5.271 0.256 1.00 95.38 84 VAL A O 1
ATOM 660 N N . LEU A 1 85 ? 4.760 3.907 1.380 1.00 95.00 85 LEU A N 1
ATOM 661 C CA . LEU A 1 85 ? 4.542 4.830 2.496 1.00 95.00 85 LEU A CA 1
ATOM 662 C C . LEU A 1 85 ? 5.856 5.205 3.194 1.00 95.00 85 LEU A C 1
ATOM 664 O O . LEU A 1 85 ? 6.124 6.385 3.413 1.00 95.00 85 LEU A O 1
ATOM 668 N N . LYS A 1 86 ? 6.733 4.228 3.458 1.00 94.38 86 LYS A N 1
ATOM 669 C CA . LYS A 1 86 ? 8.065 4.474 4.042 1.00 94.38 86 LYS A CA 1
ATOM 670 C C . LYS A 1 86 ? 8.942 5.358 3.162 1.00 94.38 86 LYS A C 1
ATOM 672 O O . LYS A 1 86 ? 9.625 6.240 3.677 1.00 94.38 86 LYS A O 1
ATOM 677 N N . LYS A 1 87 ? 8.923 5.129 1.846 1.00 94.00 87 LYS A N 1
ATOM 678 C CA . LYS A 1 87 ? 9.668 5.934 0.865 1.00 94.00 87 LYS A CA 1
ATOM 679 C C . LYS A 1 87 ? 9.201 7.392 0.858 1.00 94.00 87 LYS A C 1
ATOM 681 O O . LYS A 1 87 ? 10.027 8.275 0.674 1.00 94.00 87 LYS A O 1
ATOM 686 N N . GLN A 1 88 ? 7.910 7.626 1.079 1.00 92.38 88 GLN A N 1
ATOM 687 C CA . GLN A 1 88 ? 7.310 8.961 1.165 1.00 92.38 88 GLN A CA 1
ATOM 688 C C . GLN A 1 88 ? 7.319 9.530 2.597 1.00 92.38 88 GLN A C 1
ATOM 690 O O . GLN A 1 88 ? 6.673 10.536 2.865 1.00 92.38 88 GLN A O 1
ATOM 695 N N . HIS A 1 89 ? 8.038 8.889 3.530 1.00 92.88 89 HIS A N 1
ATOM 696 C CA . HIS A 1 89 ? 8.122 9.274 4.944 1.00 92.88 89 HIS A CA 1
ATOM 697 C C . HIS A 1 89 ? 6.761 9.403 5.654 1.00 92.88 89 HIS A C 1
ATOM 699 O O . HIS A 1 89 ? 6.622 10.133 6.635 1.00 92.88 89 HIS A O 1
ATOM 705 N N . MET A 1 90 ? 5.763 8.647 5.193 1.00 91.06 90 MET A N 1
ATOM 706 C CA . MET A 1 90 ? 4.425 8.623 5.773 1.00 91.06 90 MET A CA 1
ATOM 707 C C . MET A 1 90 ? 4.381 7.708 6.996 1.00 91.06 90 MET A C 1
ATOM 709 O O . MET A 1 90 ? 4.878 6.579 6.972 1.00 91.06 90 MET A O 1
ATOM 713 N N . ARG A 1 91 ? 3.738 8.180 8.069 1.00 86.81 91 ARG A N 1
ATOM 714 C CA . ARG A 1 91 ? 3.513 7.403 9.293 1.00 86.81 91 ARG A CA 1
ATOM 715 C C . ARG A 1 91 ? 2.023 7.354 9.617 1.00 86.81 91 ARG A C 1
ATOM 717 O O . ARG A 1 91 ? 1.432 8.382 9.931 1.00 86.81 91 ARG A O 1
ATOM 724 N N . MET A 1 92 ? 1.457 6.149 9.583 1.00 86.50 92 MET A N 1
ATOM 725 C CA . MET A 1 92 ? 0.065 5.903 9.967 1.00 86.50 92 MET A CA 1
ATOM 726 C C . MET A 1 92 ? -0.107 5.973 11.486 1.00 86.50 92 MET A C 1
ATOM 728 O O . MET A 1 92 ? 0.796 5.585 12.241 1.00 86.50 92 MET A O 1
ATOM 732 N N . LYS A 1 93 ? -1.268 6.448 11.949 1.00 82.19 93 LYS A N 1
ATOM 733 C CA . LYS A 1 93 ? -1.619 6.387 13.373 1.00 82.19 93 LYS A CA 1
ATOM 734 C C . LYS A 1 93 ? -1.875 4.937 13.760 1.00 82.19 93 LYS A C 1
ATOM 736 O O . LYS A 1 93 ? -2.721 4.263 13.187 1.00 82.19 93 LYS A O 1
ATOM 741 N N . GLN A 1 94 ? -1.178 4.475 14.792 1.00 73.00 94 GLN A N 1
ATOM 742 C CA . GLN A 1 94 ? -1.518 3.215 15.433 1.00 73.00 94 GLN A CA 1
ATOM 743 C C . GLN A 1 94 ? -2.710 3.453 16.364 1.00 73.00 94 GLN A C 1
ATOM 745 O O . GLN A 1 94 ? -2.569 4.075 17.418 1.00 73.00 94 GLN A O 1
ATOM 750 N N . LEU A 1 95 ? -3.889 2.981 15.963 1.00 72.94 95 LEU A N 1
ATOM 751 C CA . LEU A 1 95 ? -5.047 2.907 16.846 1.00 72.94 95 LEU A CA 1
ATOM 752 C C . LEU A 1 95 ? -4.853 1.734 17.808 1.00 72.94 95 LEU A C 1
ATOM 754 O O . LEU A 1 95 ? -4.764 0.581 17.389 1.00 72.94 95 LEU A O 1
ATOM 758 N N . TYR A 1 96 ? -4.774 2.028 19.103 1.00 61.97 96 TYR A N 1
ATOM 759 C CA . TYR A 1 96 ? -4.842 0.996 20.129 1.00 61.97 96 TYR A CA 1
ATOM 760 C C . TYR A 1 96 ? -6.304 0.669 20.393 1.00 61.97 96 TYR A C 1
ATOM 762 O O . TYR A 1 96 ? -7.029 1.459 20.998 1.00 61.97 96 TYR A O 1
ATOM 770 N N . THR A 1 97 ? -6.738 -0.506 19.958 1.00 63.28 97 THR A N 1
ATOM 771 C CA . THR A 1 97 ? -8.023 -1.055 20.381 1.00 63.28 97 THR A CA 1
ATOM 772 C C . THR A 1 97 ? -7.850 -1.590 21.796 1.00 63.28 97 THR A C 1
ATOM 774 O O . THR A 1 97 ? -7.031 -2.478 22.031 1.00 63.28 97 THR A O 1
ATOM 777 N N . VAL A 1 98 ? -8.580 -1.028 22.759 1.00 59.41 98 VAL A N 1
ATOM 778 C CA . VAL A 1 98 ? -8.563 -1.521 24.138 1.00 59.41 98 VAL A CA 1
ATOM 779 C C . VAL A 1 98 ? -9.214 -2.913 24.135 1.00 59.41 98 VAL A C 1
ATOM 781 O O . VAL A 1 98 ? -10.405 -2.999 23.846 1.00 59.41 98 VAL A O 1
ATOM 784 N N . PRO A 1 99 ? -8.482 -4.009 24.430 1.00 60.41 99 PRO A N 1
ATOM 785 C CA . PRO A 1 99 ? -8.974 -5.379 24.211 1.00 60.41 99 PRO A CA 1
ATOM 786 C C . PRO A 1 99 ? -10.101 -5.807 25.155 1.00 60.41 99 PRO A C 1
ATOM 788 O O . PRO A 1 99 ? -10.625 -6.909 25.044 1.00 60.41 99 PRO A O 1
ATOM 791 N N . PHE A 1 100 ? -10.425 -4.973 26.137 1.00 59.66 100 PHE A N 1
ATOM 792 C CA . PHE A 1 100 ? -11.370 -5.276 27.191 1.00 59.66 100 PHE A CA 1
ATOM 793 C C . PHE A 1 100 ? -12.499 -4.250 27.186 1.00 59.66 100 PHE A C 1
ATOM 795 O O . PHE A 1 100 ? -12.258 -3.044 27.230 1.00 59.66 100 PHE A O 1
ATOM 802 N N . GLU A 1 101 ? -13.737 -4.737 27.249 1.00 64.56 101 GLU A N 1
ATOM 803 C CA . GLU A 1 101 ? -14.965 -3.946 27.403 1.00 64.56 101 GLU A CA 1
ATOM 804 C C . GLU A 1 101 ? -15.034 -3.170 28.739 1.00 64.56 101 GLU A C 1
ATOM 806 O O . GLU A 1 101 ? -16.115 -2.796 29.175 1.00 64.56 101 GLU A O 1
ATOM 811 N N . ARG A 1 102 ? -13.917 -2.881 29.435 1.00 56.19 102 ARG A N 1
ATOM 812 C CA . ARG A 1 102 ? -13.931 -2.215 30.759 1.00 56.19 102 ARG A CA 1
ATOM 813 C C . ARG A 1 102 ? -14.633 -0.855 30.759 1.00 56.19 102 ARG A C 1
ATOM 815 O O . ARG A 1 102 ? -14.973 -0.379 31.836 1.00 56.19 102 ARG A O 1
ATOM 822 N N . ASN A 1 103 ? -14.815 -0.243 29.588 1.00 65.12 103 ASN A N 1
ATOM 823 C CA . ASN A 1 103 ? -15.526 1.020 29.410 1.00 65.12 103 ASN A CA 1
ATOM 824 C C . ASN A 1 103 ? -16.767 0.910 28.506 1.00 65.12 103 ASN A C 1
ATOM 826 O O . ASN A 1 103 ? -17.285 1.935 28.068 1.00 65.12 103 ASN A O 1
ATOM 830 N N . GLY A 1 104 ? -17.239 -0.305 28.211 1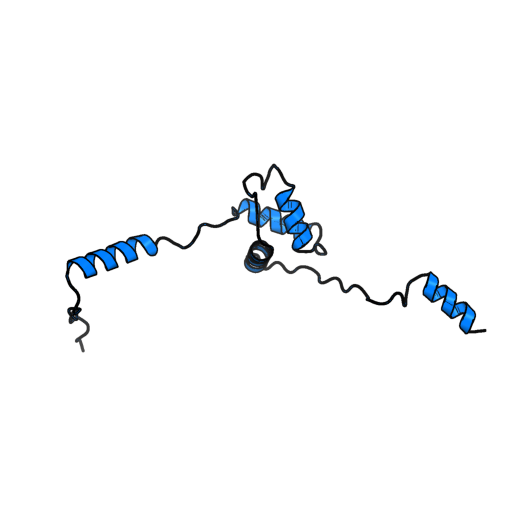.00 74.00 104 GLY A N 1
ATOM 831 C CA . GLY A 1 104 ? -18.528 -0.503 27.549 1.00 74.00 104 GLY A CA 1
ATOM 832 C C . GLY A 1 104 ? -19.675 -0.156 28.499 1.00 74.00 104 GLY A C 1
ATOM 833 O O . GLY A 1 104 ? -19.562 -0.405 29.700 1.00 74.00 104 GLY A O 1
ATOM 834 N N . GLU A 1 105 ? -20.771 0.401 27.979 1.00 78.12 105 GLU A N 1
ATOM 835 C CA . GLU A 1 105 ? -21.932 0.820 28.789 1.00 78.12 105 GLU A CA 1
ATOM 836 C C . GLU A 1 105 ? -22.437 -0.305 29.700 1.00 78.12 105 GLU A C 1
ATOM 838 O O . GLU A 1 105 ? -22.550 -0.121 30.908 1.00 78.12 105 GLU A O 1
ATOM 843 N N . ARG A 1 106 ? -22.547 -1.526 29.167 1.00 79.12 106 ARG A N 1
ATOM 844 C CA . ARG A 1 106 ? -22.902 -2.727 29.938 1.00 79.12 106 ARG A CA 1
ATOM 845 C C . ARG A 1 106 ? -21.985 -2.980 31.146 1.00 79.12 106 ARG A C 1
ATOM 847 O O . ARG A 1 106 ? -22.443 -3.396 32.205 1.00 79.12 106 ARG A O 1
ATOM 854 N N . VAL A 1 107 ? -20.676 -2.765 31.008 1.00 75.62 107 VAL A N 1
ATOM 855 C CA . VAL A 1 107 ? -19.709 -2.979 32.102 1.00 75.62 107 VAL A CA 1
ATOM 856 C C . VAL A 1 107 ? -19.746 -1.826 33.107 1.00 75.62 107 VAL A C 1
ATOM 858 O O . VAL A 1 107 ? -19.512 -2.046 34.297 1.00 75.62 107 VAL A O 1
ATOM 861 N N . LYS A 1 108 ? -20.079 -0.608 32.659 1.00 78.88 108 LYS A N 1
ATOM 862 C CA . LYS A 1 108 ? -20.338 0.530 33.552 1.00 78.88 108 LYS A CA 1
ATOM 863 C C . LYS A 1 108 ? -21.594 0.296 34.394 1.00 78.88 108 LYS A C 1
ATOM 865 O O . LYS A 1 108 ? -21.527 0.475 35.605 1.00 78.88 108 LYS A O 1
ATOM 870 N N . GLU A 1 109 ? -22.686 -0.176 33.794 1.00 81.81 109 GLU A N 1
ATOM 871 C CA . GLU A 1 109 ? -23.926 -0.538 34.501 1.00 81.81 109 GLU A CA 1
ATOM 872 C C . GLU A 1 109 ? -23.681 -1.619 35.563 1.00 81.81 109 GLU A C 1
ATOM 874 O O . GLU A 1 109 ? -24.056 -1.454 36.723 1.00 81.81 109 GLU A O 1
ATOM 879 N N . LEU A 1 110 ? -22.952 -2.687 35.217 1.00 79.44 110 LEU A N 1
ATOM 880 C CA . LEU A 1 110 ? -22.604 -3.754 36.164 1.00 79.44 110 LEU A CA 1
ATOM 881 C C . LEU A 1 110 ? -21.793 -3.257 37.373 1.00 79.44 110 LEU A C 1
ATOM 883 O O . LEU 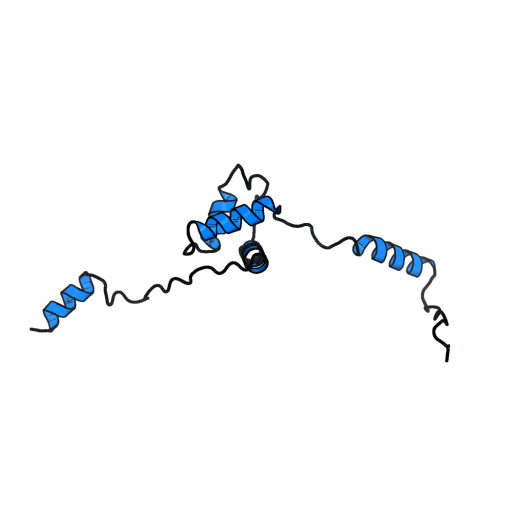A 1 110 ? -21.927 -3.810 38.463 1.00 79.44 110 LEU A O 1
ATOM 887 N N . ARG A 1 111 ? -20.972 -2.207 37.217 1.00 74.56 111 ARG A N 1
ATOM 888 C CA . ARG A 1 111 ? -20.254 -1.588 38.346 1.00 74.56 111 ARG A CA 1
ATOM 889 C C . ARG A 1 111 ? -21.183 -0.836 39.288 1.00 74.56 111 ARG A C 1
ATOM 891 O O . ARG A 1 111 ? -20.958 -0.903 40.490 1.00 74.56 111 ARG A O 1
ATOM 898 N N . TYR A 1 112 ? -22.209 -0.158 38.776 1.00 76.12 112 TYR A N 1
ATOM 899 C CA . TYR A 1 112 ? -23.193 0.510 39.631 1.00 76.12 112 TYR A CA 1
ATOM 900 C C . TYR A 1 112 ? -23.938 -0.487 40.526 1.00 76.12 112 TYR A C 1
ATOM 902 O O . TYR A 1 112 ? -24.187 -0.186 41.689 1.00 76.12 112 TYR A O 1
ATOM 910 N N . HIS A 1 113 ? -24.220 -1.690 40.022 1.00 75.62 113 HIS A N 1
ATOM 911 C CA . HIS A 1 113 ? -24.883 -2.744 40.796 1.00 75.62 113 HIS A CA 1
ATOM 912 C C . HIS A 1 113 ? -24.009 -3.377 41.890 1.00 75.62 113 HIS A C 1
ATOM 914 O O . HIS A 1 113 ? -24.550 -3.911 42.850 1.00 75.62 113 HIS A O 1
ATOM 920 N N . PHE A 1 114 ? -22.680 -3.327 41.767 1.00 69.62 114 PHE A N 1
ATOM 921 C CA . PHE A 1 114 ? -21.745 -3.937 42.725 1.00 69.62 114 PHE A CA 1
ATOM 922 C C . PHE A 1 114 ? -21.275 -2.991 43.847 1.00 69.62 114 PHE A C 1
ATOM 924 O O . PHE A 1 114 ? -20.545 -3.429 44.731 1.00 69.62 114 PHE A O 1
ATOM 931 N N . VAL A 1 115 ? -21.632 -1.702 43.788 1.00 70.12 115 VAL A N 1
ATOM 932 C CA . VAL A 1 115 ? -21.218 -0.664 44.760 1.00 70.12 115 VAL A CA 1
ATOM 933 C C . VAL A 1 115 ? -22.331 -0.347 45.785 1.00 70.12 115 VAL A C 1
ATOM 935 O O . VAL A 1 115 ? -22.153 0.534 46.624 1.00 70.12 115 VAL A O 1
ATOM 938 N N . GLN A 1 116 ? -23.461 -1.069 45.750 1.00 54.88 116 GLN A N 1
ATOM 939 C CA . GLN A 1 116 ? -24.460 -1.098 46.836 1.00 54.88 116 GLN A CA 1
ATOM 940 C C . GLN A 1 116 ? -24.075 -2.118 47.907 1.00 54.88 116 GLN A C 1
ATOM 942 O O . GLN A 1 116 ? -24.322 -1.812 49.094 1.00 54.88 116 GLN A O 1
#

pLDDT: mean 82.61, std 13.75, range [50.69, 97.38]

Secondary structure (DSSP, 8-state):
-------PPPSS-HHHHHHHHHHHHHHTS-SS--SS-HHHHHHHHHHHHH-TT--HHHHHHHHHH-SSTTTT-S---HHHHHHHHHHTT---------SS-TTSHHHHHHHHHH--

Sequence (116 aa):
MAEAGRRVQPNVGRTTVSSIIQTFRRENRGGRGRIFTPQQEMAICNIVVENNAITLREIQTTILQDNDTFANIQTVSISTIDRVLKKQHMRMKQLYTVPFERNGERVKELRYHFVQ

Foldseek 3Di:
DDPPDPDDDDPDDPVRVVVVVVCCVVVVPDDDDQPDDPQRLVVLVVVCVVPLQDDLVVSQVVLCPDCPRNVVDPDDDSVSSVVSCVVVVHDGDDDDDPPDCCPPPVNVVVVVVVVD

Organism: NCBI:txid433684

Radius of gyration: 27.87 Å; chains: 1; bounding box: 79×30×72 Å

InterPro domains:
  IPR009057 Homedomain-like superfamily [SSF46689] (11-87)